Protein AF-A0AAW2CR17-F1 (afdb_monomer_lite)

pLDDT: mean 89.07, std 10.62, range [35.09, 96.75]

InterPro domains:
  IPR006514 IRX15/GXM/AGM [PF21729] (2-112)
  IPR006514 IRX15/GXM/AGM [PTHR31444] (2-112)

Secondary structure (DSSP, 8-state):
--EEES-HHHHHHHHHH-TT--EEE------GGGHHHHHHHHHH-GGGSTTT---TT--S-TTS--S--HHHHHS--S----PPPSS--TTS--SHHHHHHHHHHHHT--SPP--

Organism: NCBI:txid425828

Sequence (115 aa):
MVFLEEDPKWFQTVLKDSPNLKAHTVKYRTQLSQANYLLSSNRSERLCSPSDAYLRGNMRCRLALENLLDEVYETEWDLIMIDALRGYFAEVSGRMGAIFSAAIMARNRKGSGLN

Radius of gyration: 15.08 Å; chains: 1; bounding box: 44×30×38 Å

Foldseek 3Di:
DEAEAQDVVVVVVVCVVPVVHHYDYAHQPDWQLCVVVLVVVLVVQPCSDLVNDDAACPPSNSLHSHDDDPCVLPDLDPDDDDDDDPDDDGGHDDCSSVVSNVSSSVSPRPDDDDD

Structure (mmCIF, N/CA/C/O backbone):
data_AF-A0AAW2CR17-F1
#
_entry.id   AF-A0AAW2CR17-F1
#
loop_
_atom_site.group_PDB
_atom_site.id
_atom_site.type_symbol
_atom_site.label_atom_id
_atom_site.label_alt_id
_atom_site.label_comp_id
_atom_site.label_asym_id
_atom_site.label_entity_id
_atom_site.label_seq_id
_atom_site.pdbx_PDB_ins_code
_atom_site.Cartn_x
_atom_site.Cartn_y
_atom_site.Cartn_z
_atom_site.occupancy
_atom_site.B_iso_or_equiv
_atom_site.auth_seq_id
_atom_site.auth_comp_id
_atom_site.auth_asym_id
_atom_site.auth_atom_id
_atom_site.pdbx_PDB_model_num
ATOM 1 N N . MET A 1 1 ? -16.218 -3.581 7.155 1.00 86.56 1 MET A N 1
ATOM 2 C CA . MET A 1 1 ? -15.256 -3.876 6.072 1.00 86.56 1 MET A CA 1
ATOM 3 C C . MET A 1 1 ? -14.779 -2.553 5.503 1.00 86.56 1 MET A C 1
ATOM 5 O O . MET A 1 1 ? -15.621 -1.692 5.280 1.00 86.56 1 MET A O 1
ATOM 9 N N . VAL A 1 2 ? -13.467 -2.376 5.349 1.00 94.06 2 VAL A N 1
ATOM 10 C CA . VAL A 1 2 ? -12.868 -1.183 4.731 1.00 94.06 2 VAL A CA 1
ATOM 11 C C . VAL A 1 2 ? -12.412 -1.554 3.326 1.00 94.06 2 VAL A C 1
ATOM 13 O O . VAL A 1 2 ? -11.783 -2.594 3.148 1.00 94.06 2 VAL A O 1
ATOM 16 N N . PHE A 1 3 ? -12.733 -0.716 2.345 1.00 93.81 3 PHE A N 1
ATOM 17 C CA . PHE A 1 3 ? -12.327 -0.895 0.951 1.00 93.81 3 PHE A CA 1
ATOM 18 C C . PHE A 1 3 ? -11.265 0.131 0.569 1.00 93.81 3 PHE A C 1
ATOM 20 O O . PHE A 1 3 ? -11.398 1.312 0.890 1.00 93.81 3 PHE A O 1
ATOM 27 N N . LEU A 1 4 ? -10.230 -0.314 -0.139 1.00 94.25 4 LEU A N 1
ATOM 28 C CA . LEU A 1 4 ? -9.204 0.549 -0.717 1.00 94.25 4 LEU A CA 1
ATOM 29 C C . LEU A 1 4 ? -9.266 0.413 -2.238 1.00 94.25 4 LEU A C 1
ATOM 31 O O . LEU A 1 4 ? -9.026 -0.673 -2.757 1.00 94.25 4 LEU A O 1
ATOM 35 N N . GLU A 1 5 ? -9.592 1.499 -2.934 1.00 92.00 5 GLU A N 1
ATOM 36 C CA . GLU A 1 5 ? -9.812 1.511 -4.386 1.00 92.00 5 GLU A CA 1
ATOM 37 C C . GLU A 1 5 ? -8.835 2.453 -5.097 1.00 92.00 5 GLU A C 1
ATOM 39 O O . GLU A 1 5 ? -8.587 3.563 -4.634 1.00 92.00 5 GLU A O 1
ATOM 44 N N . GLU A 1 6 ? -8.288 2.042 -6.237 1.00 89.31 6 GLU A N 1
ATOM 45 C CA . GLU A 1 6 ? -7.356 2.850 -7.029 1.00 89.31 6 GLU A CA 1
ATOM 46 C C . GLU A 1 6 ? -8.042 3.734 -8.080 1.00 89.31 6 GLU A C 1
ATOM 48 O O . GLU A 1 6 ? -7.501 4.784 -8.434 1.00 89.31 6 GLU A O 1
ATOM 53 N N . ASP A 1 7 ? -9.234 3.357 -8.558 1.00 89.00 7 ASP A N 1
ATOM 54 C CA . ASP A 1 7 ? -10.021 4.136 -9.515 1.00 89.00 7 ASP A CA 1
ATOM 55 C C . ASP A 1 7 ? -10.991 5.112 -8.808 1.00 89.00 7 ASP A C 1
ATOM 57 O O . ASP A 1 7 ? -12.052 4.709 -8.315 1.00 89.00 7 ASP A O 1
ATOM 61 N N . PRO A 1 8 ? -10.707 6.432 -8.811 1.00 88.62 8 PRO A N 1
ATOM 62 C CA . PRO A 1 8 ? -11.574 7.421 -8.179 1.00 88.62 8 PRO A CA 1
ATOM 63 C C . PRO A 1 8 ? -12.947 7.547 -8.859 1.00 88.62 8 PRO A C 1
ATOM 65 O O . PRO A 1 8 ? -13.906 7.966 -8.210 1.00 88.62 8 PRO A O 1
ATOM 68 N N . LYS A 1 9 ? -13.078 7.201 -10.148 1.00 89.06 9 LYS A N 1
ATOM 69 C CA . LYS A 1 9 ? -14.367 7.253 -10.856 1.00 89.06 9 LYS A CA 1
ATOM 70 C C . LYS A 1 9 ? -15.269 6.114 -10.411 1.00 89.06 9 LYS A C 1
ATOM 72 O O . LYS A 1 9 ? -16.442 6.348 -10.109 1.00 89.06 9 LYS A O 1
ATOM 77 N N . TRP A 1 10 ? -14.724 4.899 -10.345 1.00 87.44 10 TRP A N 1
ATOM 78 C CA . TRP A 1 10 ? -15.447 3.755 -9.795 1.00 87.44 10 TRP A CA 1
ATOM 79 C C . TRP A 1 10 ? -15.843 4.032 -8.344 1.00 87.44 10 TRP A C 1
ATOM 81 O O . TRP A 1 10 ? -17.013 3.896 -7.993 1.00 87.44 10 TRP A O 1
ATOM 91 N N . PHE A 1 11 ? -14.903 4.542 -7.545 1.00 89.94 11 PHE A N 1
ATOM 92 C CA . PHE A 1 11 ? -15.121 4.907 -6.149 1.00 89.94 11 PHE A CA 1
ATOM 93 C C . PHE A 1 11 ? -16.309 5.860 -5.957 1.00 89.94 11 PHE A C 1
ATOM 95 O O . PHE A 1 11 ? -17.219 5.577 -5.178 1.00 89.94 11 PHE A O 1
ATOM 102 N N . GLN A 1 12 ? -16.334 6.974 -6.697 1.00 91.00 12 GLN A N 1
ATOM 103 C CA . GLN A 1 12 ? -17.422 7.955 -6.619 1.00 91.00 12 GLN A CA 1
ATOM 104 C C . GLN A 1 12 ? -18.766 7.369 -7.054 1.00 91.00 12 GLN A C 1
ATOM 106 O O . GLN A 1 12 ? -19.793 7.663 -6.445 1.00 91.00 12 GLN A O 1
ATOM 111 N N . THR A 1 13 ? -18.759 6.536 -8.097 1.00 92.00 13 THR A N 1
ATOM 112 C CA . THR A 1 13 ? -19.972 5.891 -8.610 1.00 92.00 13 THR A CA 1
ATOM 113 C C . THR A 1 13 ? -20.561 4.947 -7.563 1.00 92.00 13 THR A C 1
ATOM 115 O O . THR A 1 13 ? -21.742 5.040 -7.248 1.00 92.00 13 THR A O 1
ATOM 118 N N . VAL A 1 14 ? -19.731 4.097 -6.955 1.00 91.38 14 VAL A N 1
ATOM 119 C CA . VAL A 1 14 ? -20.182 3.126 -5.950 1.00 91.38 14 VAL A CA 1
ATOM 120 C C . VAL A 1 14 ? -20.653 3.803 -4.667 1.00 91.38 14 VAL A C 1
ATOM 122 O O . VAL A 1 14 ? -21.687 3.419 -4.128 1.00 91.38 14 VAL A O 1
ATOM 125 N N . LEU A 1 15 ? -19.952 4.833 -4.183 1.00 92.69 15 LEU A N 1
ATOM 126 C CA . LEU A 1 15 ? -20.382 5.543 -2.974 1.00 92.69 15 LEU A CA 1
ATOM 127 C C . LEU A 1 15 ? -21.691 6.314 -3.156 1.00 92.69 15 LEU A C 1
ATOM 129 O O . LEU A 1 15 ? -22.426 6.488 -2.186 1.00 92.69 15 LEU A O 1
ATOM 133 N N . LYS A 1 16 ? -22.011 6.750 -4.378 1.00 93.44 16 LYS A N 1
ATOM 134 C CA . LYS A 1 16 ? -23.315 7.352 -4.675 1.00 93.44 16 LYS A CA 1
ATOM 135 C C . LYS A 1 16 ? -24.454 6.352 -4.457 1.00 93.44 16 LYS A C 1
ATOM 137 O O . LYS A 1 16 ? -25.476 6.716 -3.881 1.00 93.44 16 LYS A O 1
ATOM 142 N N . ASP A 1 17 ? -24.259 5.111 -4.890 1.00 94.00 17 ASP A N 1
ATOM 143 C CA . ASP A 1 17 ? -25.271 4.054 -4.799 1.00 94.00 17 ASP A CA 1
ATOM 144 C C . ASP A 1 17 ? -25.258 3.350 -3.429 1.00 94.00 17 ASP A C 1
ATOM 146 O O . ASP A 1 17 ? -26.232 2.715 -3.029 1.00 94.00 17 ASP A O 1
ATOM 150 N N . SER A 1 18 ? -24.154 3.447 -2.688 1.00 93.56 18 SER A N 1
ATOM 151 C CA . SER A 1 18 ? -23.957 2.820 -1.377 1.00 93.56 18 SER A CA 1
ATOM 152 C C . SER A 1 18 ? -23.216 3.759 -0.414 1.00 93.56 18 SER A C 1
ATOM 154 O O . SER A 1 18 ? -22.050 3.523 -0.091 1.00 93.56 18 SER A O 1
ATOM 156 N N . PRO A 1 19 ? -23.886 4.804 0.109 1.00 91.25 19 PRO A N 1
ATOM 157 C CA . PRO A 1 19 ? -23.249 5.845 0.926 1.00 91.25 19 PRO A CA 1
ATOM 158 C C . PRO A 1 19 ? -22.737 5.346 2.284 1.00 91.25 19 PRO A C 1
ATOM 160 O O . PRO A 1 19 ? -21.884 5.981 2.896 1.00 91.25 19 PRO A O 1
ATOM 163 N N . ASN A 1 20 ? -23.236 4.201 2.756 1.00 93.00 20 ASN A N 1
ATOM 164 C CA . ASN A 1 20 ? -22.797 3.581 4.008 1.00 93.00 20 ASN A CA 1
ATOM 165 C C . ASN A 1 20 ? -21.519 2.736 3.846 1.00 93.00 20 ASN A C 1
ATOM 167 O O . ASN A 1 20 ? -21.007 2.202 4.831 1.00 93.00 20 ASN A O 1
ATOM 171 N N . LEU A 1 21 ? -21.018 2.561 2.617 1.00 92.81 21 LEU A N 1
ATOM 172 C CA . LEU A 1 21 ? -19.800 1.804 2.361 1.00 92.81 21 LEU A CA 1
ATOM 173 C C . LEU A 1 21 ? -18.585 2.591 2.859 1.00 92.81 21 LEU A C 1
ATOM 175 O O . LEU A 1 21 ? -18.328 3.715 2.434 1.00 92.81 21 LEU A O 1
ATOM 179 N N . LYS A 1 22 ? -17.788 1.971 3.727 1.00 93.56 22 LYS A N 1
ATOM 180 C CA . LYS A 1 22 ? -16.522 2.549 4.169 1.00 93.56 22 LYS A CA 1
ATOM 181 C C . LYS A 1 22 ? -15.428 2.236 3.156 1.00 93.56 22 LYS A C 1
ATOM 183 O O . LYS A 1 22 ? -14.835 1.158 3.183 1.00 93.56 22 LYS A O 1
ATOM 188 N N . ALA A 1 23 ? -15.182 3.173 2.253 1.00 92.88 23 ALA A N 1
ATOM 189 C CA . ALA A 1 23 ? -14.179 3.039 1.212 1.00 92.88 23 ALA A CA 1
ATOM 190 C C . ALA A 1 23 ? -13.253 4.261 1.183 1.00 92.88 23 ALA A C 1
ATOM 192 O O . ALA A 1 23 ? -13.681 5.385 1.456 1.00 92.88 23 ALA A O 1
ATOM 193 N N . HIS A 1 24 ? -12.009 4.056 0.754 1.00 92.44 24 HIS A N 1
ATOM 194 C CA . HIS A 1 24 ? -11.026 5.114 0.542 1.00 92.44 24 HIS A CA 1
ATOM 195 C C . HIS A 1 24 ? -10.274 4.916 -0.771 1.00 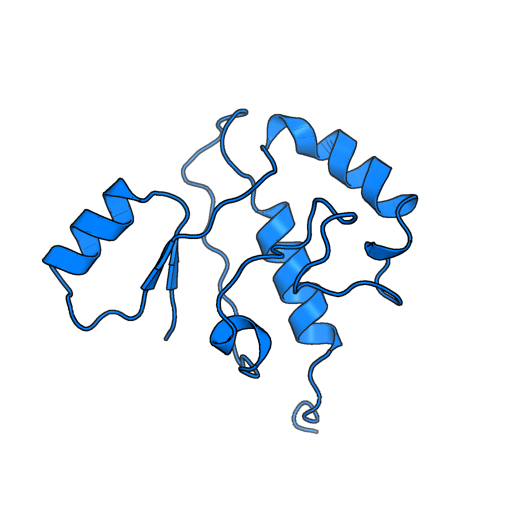92.44 24 HIS A C 1
ATOM 197 O O . HIS A 1 24 ? -9.987 3.789 -1.169 1.00 92.44 24 HIS A O 1
ATOM 203 N N . THR A 1 25 ? -9.910 6.016 -1.428 1.00 92.31 25 THR A N 1
ATOM 204 C CA . THR A 1 25 ? -9.040 5.949 -2.602 1.00 92.31 25 THR A CA 1
ATOM 205 C C . THR A 1 25 ? -7.587 5.737 -2.186 1.00 92.31 25 THR A C 1
ATOM 207 O O . THR A 1 25 ? -7.089 6.448 -1.311 1.00 92.31 25 THR A O 1
ATOM 210 N N . VAL A 1 26 ? -6.883 4.827 -2.849 1.00 92.25 26 VAL A N 1
ATOM 211 C CA . VAL A 1 26 ? -5.445 4.595 -2.695 1.00 92.25 26 VAL A CA 1
ATOM 212 C C . VAL A 1 26 ? -4.711 5.016 -3.964 1.00 92.25 26 VAL A C 1
ATOM 214 O O . VAL A 1 26 ? -5.160 4.767 -5.078 1.00 92.25 26 VAL A O 1
ATOM 217 N N . LYS A 1 27 ? -3.548 5.651 -3.805 1.00 90.62 27 LYS A N 1
ATOM 218 C CA . LYS A 1 27 ? -2.675 5.995 -4.927 1.00 90.62 27 LYS A CA 1
ATOM 219 C C . LYS A 1 27 ? -1.447 5.104 -4.915 1.00 90.62 27 LYS A C 1
ATOM 221 O O . LYS A 1 27 ? -0.584 5.230 -4.050 1.00 90.62 27 LYS A O 1
ATOM 226 N N . TYR A 1 28 ? -1.337 4.258 -5.924 1.00 91.62 28 TYR A N 1
ATOM 227 C CA . TYR A 1 28 ? -0.123 3.504 -6.178 1.00 91.62 28 TYR A CA 1
ATOM 228 C C . TYR A 1 28 ? 0.897 4.380 -6.911 1.00 91.62 28 TYR A C 1
ATOM 230 O O . TYR A 1 28 ? 0.579 5.125 -7.837 1.00 91.62 28 TYR A O 1
ATOM 238 N N . ARG A 1 29 ? 2.15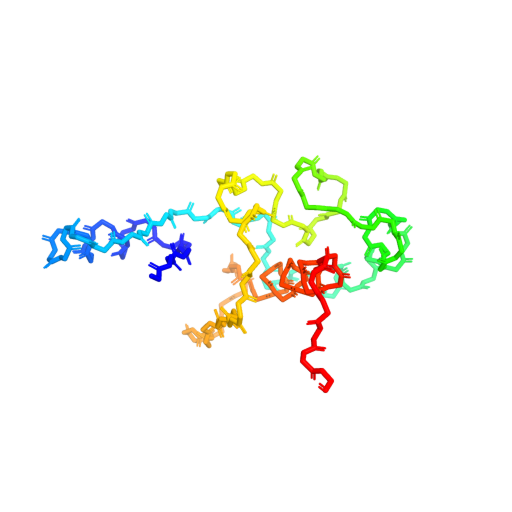9 4.270 -6.501 1.00 92.69 29 ARG A N 1
ATOM 239 C CA . ARG A 1 29 ? 3.309 4.917 -7.160 1.00 92.69 29 ARG A CA 1
ATOM 240 C C . ARG A 1 29 ? 4.092 3.977 -8.075 1.00 92.69 29 ARG A C 1
ATOM 242 O O . ARG A 1 29 ? 5.182 4.316 -8.530 1.00 92.69 29 ARG A O 1
ATOM 249 N N . THR A 1 30 ? 3.555 2.780 -8.291 1.00 93.12 30 THR A N 1
ATOM 250 C CA . THR A 1 30 ? 4.152 1.728 -9.109 1.00 93.12 30 THR A CA 1
ATOM 251 C C . THR A 1 30 ? 3.225 1.356 -10.256 1.00 93.12 30 THR A C 1
ATOM 253 O O . THR A 1 30 ? 2.003 1.485 -10.153 1.00 93.12 30 THR A O 1
ATOM 256 N N . GLN A 1 31 ? 3.823 0.895 -11.348 1.00 92.62 31 GLN A N 1
ATOM 257 C CA . GLN A 1 31 ? 3.123 0.402 -12.532 1.00 92.62 31 GLN A CA 1
ATOM 258 C C . GLN A 1 31 ? 3.525 -1.042 -12.810 1.00 92.62 31 GLN A C 1
ATOM 260 O O . GLN A 1 31 ? 4.614 -1.477 -12.424 1.00 92.62 31 GLN A O 1
ATOM 265 N N . LEU A 1 32 ? 2.668 -1.781 -13.508 1.00 90.62 32 LEU A N 1
ATOM 266 C CA . LEU A 1 32 ? 2.926 -3.167 -13.887 1.00 90.62 32 LEU A CA 1
ATOM 267 C C . LEU A 1 32 ? 4.204 -3.306 -14.728 1.00 90.62 32 LEU A C 1
ATOM 269 O O . LEU A 1 32 ? 5.004 -4.209 -14.489 1.00 90.62 32 LEU A O 1
ATOM 273 N N . SER A 1 33 ? 4.455 -2.357 -15.632 1.00 92.75 33 SER A N 1
ATOM 274 C CA . SER A 1 33 ? 5.683 -2.256 -16.434 1.00 92.75 33 SER A CA 1
ATOM 275 C C . SER A 1 33 ? 6.972 -2.226 -15.600 1.00 92.75 33 SER A C 1
ATOM 277 O O . SER A 1 33 ? 8.039 -2.605 -16.080 1.00 92.75 33 SER A O 1
ATOM 279 N N . GLN A 1 34 ? 6.888 -1.820 -14.331 1.00 94.88 34 GLN A N 1
ATOM 280 C CA . GLN A 1 34 ? 8.028 -1.715 -13.423 1.00 94.88 34 GLN A CA 1
ATOM 281 C C . GLN A 1 34 ? 8.292 -3.004 -12.633 1.00 94.88 34 GLN A C 1
ATOM 283 O O . GLN A 1 34 ? 9.228 -3.026 -11.836 1.00 94.88 34 GLN A O 1
ATOM 288 N N . ALA A 1 35 ? 7.514 -4.076 -12.830 1.00 93.62 35 ALA A N 1
ATOM 289 C CA . ALA A 1 35 ? 7.581 -5.289 -12.009 1.00 93.62 35 ALA A CA 1
ATOM 290 C C . ALA A 1 35 ? 9.003 -5.861 -11.871 1.00 93.62 35 ALA A C 1
ATOM 292 O O . ALA A 1 35 ? 9.465 -6.100 -10.755 1.00 93.62 35 ALA A O 1
ATOM 293 N N . ASN A 1 36 ? 9.736 -6.000 -12.981 1.00 94.56 36 ASN A N 1
ATOM 294 C CA . ASN A 1 36 ? 11.109 -6.519 -12.962 1.00 94.56 36 ASN A CA 1
ATOM 295 C C . ASN A 1 36 ? 12.056 -5.625 -12.150 1.00 94.56 36 ASN A C 1
ATOM 297 O O . ASN A 1 36 ? 12.825 -6.123 -11.329 1.00 94.56 36 ASN A O 1
ATOM 301 N N . TYR A 1 37 ? 11.958 -4.305 -12.334 1.00 94.44 37 TYR A N 1
ATOM 302 C CA . TYR A 1 37 ? 12.744 -3.337 -11.571 1.00 94.44 37 TYR A CA 1
ATOM 303 C C . TYR A 1 37 ? 12.419 -3.404 -10.075 1.00 94.44 37 TYR A C 1
ATOM 305 O O . TYR A 1 37 ? 13.329 -3.412 -9.250 1.00 94.44 37 TYR A O 1
ATOM 313 N N . LEU A 1 38 ? 11.134 -3.498 -9.721 1.00 95.38 38 LEU A N 1
ATOM 314 C CA . LEU A 1 38 ? 10.693 -3.587 -8.331 1.00 95.38 38 LEU A CA 1
ATOM 315 C C . LEU A 1 38 ? 11.229 -4.856 -7.662 1.00 95.38 38 LEU A C 1
ATOM 317 O O . LEU A 1 38 ? 11.727 -4.780 -6.542 1.00 95.38 38 LEU A O 1
ATOM 321 N N . LEU A 1 39 ? 11.200 -6.002 -8.350 1.00 92.75 39 LEU A N 1
ATOM 322 C CA . LEU A 1 39 ? 11.766 -7.257 -7.843 1.00 92.75 39 LEU A CA 1
ATOM 323 C C . LEU A 1 39 ? 13.280 -7.169 -7.612 1.00 92.75 39 LEU A C 1
ATOM 325 O O . LEU A 1 39 ? 13.771 -7.705 -6.616 1.00 92.75 39 LEU A O 1
ATOM 329 N N . SER A 1 40 ? 14.022 -6.501 -8.502 1.00 92.25 40 SER A N 1
ATOM 330 C CA . SER A 1 40 ? 15.468 -6.330 -8.336 1.00 92.25 40 SER A CA 1
ATOM 331 C C . SER A 1 40 ? 15.808 -5.328 -7.232 1.00 92.25 40 SER A C 1
ATOM 333 O O . SER A 1 40 ? 16.621 -5.637 -6.364 1.00 92.25 40 SER A O 1
ATOM 335 N N . SER A 1 41 ? 15.160 -4.156 -7.211 1.00 89.50 41 SER A N 1
ATOM 336 C CA . SER A 1 41 ? 15.464 -3.089 -6.248 1.00 89.50 41 SER A CA 1
ATOM 337 C C . SER A 1 41 ? 15.068 -3.460 -4.820 1.00 89.50 41 SER A C 1
ATOM 339 O O . SER A 1 41 ? 15.730 -3.053 -3.868 1.00 89.50 41 SER A O 1
ATOM 341 N N . ASN A 1 42 ? 14.011 -4.263 -4.659 1.00 88.19 42 ASN A N 1
ATOM 342 C CA . ASN A 1 42 ? 13.537 -4.742 -3.361 1.00 88.19 42 ASN A CA 1
ATOM 343 C C . ASN A 1 42 ? 14.599 -5.550 -2.600 1.00 88.19 42 ASN A C 1
ATOM 345 O O . ASN A 1 42 ? 14.618 -5.539 -1.376 1.00 88.19 42 ASN A O 1
ATOM 349 N N . ARG A 1 43 ? 15.498 -6.242 -3.315 1.00 87.00 43 ARG A N 1
ATOM 350 C CA . ARG A 1 43 ? 16.574 -7.040 -2.702 1.00 87.00 43 ARG A CA 1
ATOM 351 C C . ARG A 1 43 ? 17.708 -6.183 -2.148 1.00 87.00 43 ARG A C 1
ATOM 353 O O . ARG A 1 43 ? 18.372 -6.603 -1.208 1.00 87.00 43 ARG A O 1
ATOM 360 N N . SER A 1 44 ? 17.944 -5.017 -2.744 1.00 91.00 44 SER A N 1
ATOM 361 C CA . SER A 1 44 ? 19.011 -4.093 -2.348 1.00 91.00 44 SER A CA 1
ATOM 362 C C . SER A 1 44 ? 18.549 -3.006 -1.377 1.00 91.00 44 SER A C 1
ATOM 364 O O . SER A 1 44 ? 19.375 -2.426 -0.680 1.00 91.00 44 SER A O 1
ATOM 366 N N . GLU A 1 45 ? 17.249 -2.702 -1.329 1.00 95.31 45 GLU A N 1
ATOM 367 C CA . GLU A 1 45 ? 16.697 -1.700 -0.416 1.00 95.31 45 GLU A CA 1
ATOM 368 C C . GLU A 1 45 ? 16.435 -2.317 0.960 1.00 95.31 45 GLU A C 1
ATOM 370 O O . GLU A 1 45 ? 15.488 -3.083 1.155 1.00 95.31 45 GLU A O 1
ATOM 375 N N . ARG A 1 46 ? 17.263 -1.945 1.940 1.00 95.50 46 ARG A N 1
ATOM 376 C CA . ARG A 1 46 ? 17.156 -2.435 3.316 1.00 95.50 46 ARG A CA 1
ATOM 377 C C . ARG A 1 46 ? 15.765 -2.184 3.904 1.00 95.50 46 ARG A C 1
ATOM 379 O O . ARG A 1 46 ? 15.220 -3.088 4.528 1.00 95.50 46 ARG A O 1
ATOM 386 N N . LEU A 1 47 ? 15.159 -1.019 3.662 1.00 96.06 47 LEU A N 1
ATOM 387 C CA . LEU A 1 47 ? 13.825 -0.682 4.185 1.00 96.06 47 LEU A CA 1
ATOM 388 C C . LEU A 1 47 ? 12.672 -1.375 3.446 1.00 96.06 47 LEU A C 1
ATOM 390 O O . LEU A 1 47 ? 11.510 -1.166 3.793 1.00 96.06 47 LEU A O 1
ATOM 394 N N . CYS A 1 48 ? 12.973 -2.186 2.434 1.00 95.12 48 CYS A N 1
ATOM 395 C CA . CYS A 1 48 ? 12.041 -3.145 1.859 1.00 95.12 48 CYS A CA 1
ATOM 396 C C . CYS A 1 48 ? 12.269 -4.577 2.365 1.00 95.12 48 CYS A C 1
ATOM 398 O O . CYS A 1 48 ? 11.484 -5.476 2.057 1.00 95.12 48 CYS A O 1
ATOM 400 N N . SER A 1 49 ? 13.349 -4.822 3.109 1.00 92.56 49 SER A N 1
ATOM 401 C CA . SER A 1 49 ? 13.645 -6.157 3.608 1.00 92.56 49 SER A CA 1
ATOM 402 C C . SER A 1 49 ? 12.599 -6.580 4.640 1.00 92.56 49 SER A C 1
ATOM 404 O O . SER A 1 49 ? 12.139 -5.743 5.419 1.00 92.56 49 SER A O 1
ATOM 406 N N . PRO A 1 50 ? 12.253 -7.875 4.724 1.00 87.31 50 PRO A N 1
ATOM 407 C CA . PRO A 1 50 ? 11.266 -8.337 5.690 1.00 87.31 50 PRO A CA 1
ATOM 408 C C . PRO A 1 50 ? 11.568 -7.908 7.139 1.00 87.31 50 PRO A C 1
ATOM 410 O O . PRO A 1 50 ? 10.638 -7.706 7.909 1.00 87.31 50 PRO A O 1
ATOM 413 N N . SER A 1 51 ? 12.845 -7.767 7.513 1.00 89.06 51 SER A N 1
ATOM 414 C CA . SER A 1 51 ? 13.271 -7.443 8.882 1.00 89.06 51 SER A CA 1
ATOM 415 C C . SER A 1 51 ? 13.221 -5.961 9.247 1.00 89.06 51 SER A C 1
ATOM 417 O O . SER A 1 51 ? 13.038 -5.661 10.420 1.00 89.06 51 SER A O 1
ATOM 419 N N . ASP A 1 52 ? 13.377 -5.057 8.279 1.00 94.00 52 ASP A N 1
ATOM 420 C CA . ASP A 1 52 ? 13.418 -3.604 8.521 1.00 94.00 52 ASP A CA 1
ATOM 421 C C . ASP A 1 52 ? 12.214 -2.858 7.909 1.00 94.00 52 ASP A C 1
ATOM 423 O O . ASP A 1 52 ? 12.065 -1.651 8.105 1.00 94.00 52 ASP A O 1
ATOM 427 N N . ALA A 1 53 ? 11.373 -3.535 7.123 1.00 95.38 53 ALA A N 1
ATOM 428 C CA . ALA A 1 53 ? 10.275 -2.894 6.416 1.00 95.38 53 ALA A CA 1
ATOM 429 C C . ALA A 1 53 ? 9.170 -2.391 7.355 1.00 95.38 53 ALA A C 1
ATOM 431 O O . ALA A 1 53 ? 8.672 -3.091 8.235 1.00 95.38 53 ALA A O 1
ATOM 432 N N . TYR A 1 54 ? 8.727 -1.171 7.074 1.00 95.62 54 TYR A N 1
ATOM 433 C CA . TYR A 1 54 ? 7.545 -0.536 7.646 1.00 95.62 54 TYR A CA 1
ATOM 434 C C . TYR A 1 54 ? 6.741 0.123 6.519 1.00 95.62 54 TYR A C 1
ATOM 436 O O . TYR A 1 54 ? 7.262 0.315 5.419 1.00 95.62 54 TYR A O 1
ATOM 444 N N . LEU A 1 55 ? 5.468 0.443 6.761 1.00 96.12 55 LEU A N 1
ATOM 445 C CA . LEU A 1 55 ? 4.598 1.013 5.725 1.00 96.12 55 LEU A CA 1
ATOM 446 C C . LEU A 1 55 ? 4.483 2.527 5.844 1.00 96.12 55 LEU A C 1
ATOM 448 O O . LEU A 1 55 ? 4.959 3.242 4.965 1.00 96.12 55 LEU A O 1
ATOM 452 N N . ARG A 1 56 ? 3.906 3.016 6.948 1.00 96.25 56 ARG A N 1
ATOM 453 C CA . ARG A 1 56 ? 3.614 4.439 7.160 1.00 96.25 56 ARG A CA 1
ATOM 454 C C . ARG A 1 56 ? 4.863 5.304 6.946 1.00 96.25 56 ARG A C 1
ATOM 456 O O . ARG A 1 56 ? 5.842 5.183 7.677 1.00 96.25 56 ARG A O 1
ATOM 463 N N . GLY A 1 57 ? 4.830 6.163 5.929 1.00 96.62 57 GLY A N 1
ATOM 464 C CA . GLY A 1 57 ? 5.923 7.079 5.589 1.00 96.62 57 GLY A CA 1
ATOM 465 C C . GLY A 1 57 ? 7.181 6.438 4.982 1.00 96.62 57 GLY A C 1
ATOM 466 O O . GLY A 1 57 ? 8.189 7.129 4.817 1.00 96.62 57 GLY A O 1
ATOM 467 N N . ASN A 1 58 ? 7.174 5.148 4.628 1.00 96.56 58 ASN A N 1
ATOM 468 C CA . ASN A 1 58 ? 8.321 4.496 3.991 1.00 96.56 58 ASN A CA 1
ATOM 469 C C . ASN A 1 58 ? 8.456 4.898 2.513 1.00 96.56 58 ASN A C 1
ATOM 471 O O . ASN A 1 58 ? 8.136 4.156 1.582 1.00 96.56 58 ASN A O 1
ATOM 475 N N . MET A 1 59 ? 8.970 6.105 2.280 1.00 94.69 59 MET A N 1
ATOM 476 C CA . MET A 1 59 ? 9.173 6.621 0.927 1.00 94.69 59 MET A CA 1
ATOM 477 C C . MET A 1 59 ? 10.284 5.887 0.166 1.00 94.69 59 MET A C 1
ATOM 479 O O . MET A 1 59 ? 10.255 5.876 -1.063 1.00 94.69 59 MET A O 1
ATOM 483 N N . ARG A 1 60 ? 11.240 5.272 0.876 1.00 95.44 60 ARG A N 1
ATOM 484 C CA . ARG A 1 60 ? 12.375 4.552 0.279 1.00 95.44 60 ARG A CA 1
ATOM 485 C C . ARG A 1 60 ? 11.949 3.220 -0.330 1.00 95.44 60 ARG A C 1
ATOM 487 O O . ARG A 1 60 ? 12.392 2.884 -1.426 1.00 95.44 60 ARG A O 1
ATOM 494 N N . CYS A 1 61 ? 11.035 2.500 0.318 1.00 96.00 61 CYS A N 1
ATOM 495 C CA . CYS A 1 61 ? 10.539 1.248 -0.226 1.00 96.00 61 CYS A CA 1
ATOM 496 C C . CYS A 1 61 ? 9.374 1.449 -1.196 1.00 96.00 61 CYS A C 1
ATOM 498 O O . CYS A 1 61 ? 8.224 1.510 -0.773 1.00 96.00 61 CYS A O 1
ATOM 500 N N . ARG A 1 62 ? 9.630 1.477 -2.512 1.00 95.06 62 ARG A N 1
ATOM 501 C CA . ARG A 1 62 ? 8.589 1.710 -3.541 1.00 95.06 62 ARG A CA 1
ATOM 502 C C . ARG A 1 62 ? 7.349 0.810 -3.449 1.00 95.06 62 ARG A C 1
ATOM 504 O O . ARG A 1 62 ? 6.288 1.235 -3.895 1.00 95.06 62 ARG A O 1
ATOM 511 N N . LEU A 1 63 ? 7.482 -0.396 -2.894 1.00 95.94 63 LEU A N 1
ATOM 512 C CA . LEU A 1 63 ? 6.378 -1.340 -2.695 1.00 95.94 63 LEU A CA 1
ATOM 513 C C . LEU A 1 63 ? 5.513 -1.041 -1.461 1.00 95.94 63 LEU A C 1
ATOM 515 O O . LEU A 1 63 ? 4.386 -1.523 -1.398 1.00 95.94 63 LEU A O 1
ATOM 519 N N . ALA A 1 64 ? 6.001 -0.260 -0.498 1.00 96.44 64 ALA A N 1
ATOM 520 C CA . ALA A 1 64 ? 5.198 0.156 0.642 1.00 96.44 64 ALA A CA 1
ATOM 521 C C . ALA A 1 64 ? 4.082 1.094 0.174 1.00 96.44 64 ALA A C 1
ATOM 523 O O . ALA A 1 64 ? 4.372 2.091 -0.488 1.00 96.44 64 ALA A O 1
ATOM 524 N N . LEU A 1 65 ? 2.835 0.773 0.534 1.00 96.75 65 LEU A N 1
ATOM 525 C CA . LEU A 1 65 ? 1.732 1.728 0.531 1.00 96.75 65 LEU A CA 1
ATOM 526 C C . LEU A 1 65 ? 1.870 2.577 1.786 1.00 96.75 65 LEU A C 1
ATOM 528 O O . LEU A 1 65 ? 1.517 2.151 2.880 1.00 96.75 65 LEU A O 1
ATOM 532 N N . GLU A 1 66 ? 2.480 3.740 1.619 1.00 95.75 66 GLU A N 1
ATOM 533 C CA . GLU A 1 66 ? 3.057 4.526 2.700 1.00 95.75 66 GLU A CA 1
ATOM 534 C C . GLU A 1 66 ? 2.159 5.649 3.216 1.00 95.75 66 GLU A C 1
ATOM 536 O O . GLU A 1 66 ? 2.406 6.193 4.294 1.00 95.75 66 GLU A O 1
ATOM 541 N N . ASN A 1 67 ? 1.099 5.965 2.474 1.00 94.81 67 ASN A N 1
ATOM 542 C CA . ASN A 1 67 ? 0.189 7.078 2.737 1.00 94.81 67 ASN A CA 1
ATOM 543 C C . ASN A 1 67 ? -1.281 6.626 2.807 1.00 94.81 67 ASN A C 1
ATOM 545 O O . ASN A 1 67 ? -2.168 7.261 2.239 1.00 94.81 67 ASN A O 1
ATOM 549 N N . LEU A 1 68 ? -1.529 5.477 3.441 1.00 94.75 68 LEU A N 1
ATOM 550 C CA . LEU A 1 68 ? -2.875 5.039 3.813 1.00 94.75 68 LEU A CA 1
ATOM 551 C C . LEU A 1 68 ? -3.344 5.744 5.092 1.00 94.75 68 LEU A C 1
ATOM 553 O O . LEU A 1 68 ? -2.545 6.329 5.822 1.00 94.75 68 LEU A O 1
ATOM 557 N N . LEU A 1 69 ? -4.646 5.666 5.361 1.00 94.06 69 LEU A N 1
ATOM 558 C CA . LEU A 1 69 ? -5.234 6.166 6.601 1.00 94.06 69 LEU A CA 1
ATOM 559 C C . LEU A 1 69 ? -4.761 5.357 7.808 1.00 94.06 69 LEU A C 1
ATOM 561 O O . LEU A 1 69 ? -4.530 4.152 7.713 1.00 94.06 69 LEU A O 1
ATOM 565 N N . ASP A 1 70 ? -4.707 6.025 8.955 1.00 93.06 70 ASP A N 1
ATOM 566 C CA . ASP A 1 70 ? -4.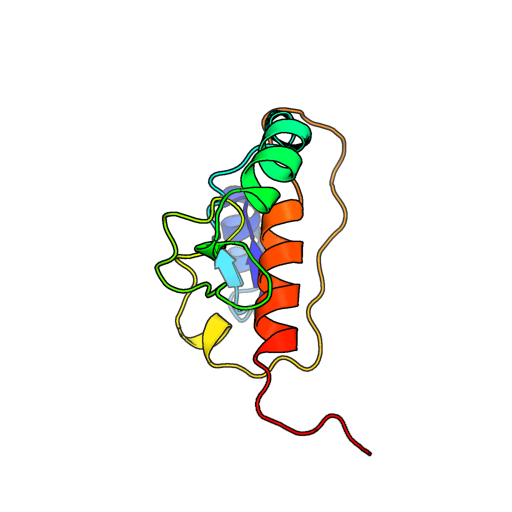231 5.466 10.220 1.00 93.06 70 ASP A CA 1
ATOM 567 C C . ASP A 1 70 ? -4.955 4.177 10.614 1.00 93.06 70 ASP A C 1
ATOM 569 O O . ASP A 1 70 ? -4.303 3.189 10.949 1.00 93.06 70 ASP A O 1
ATOM 573 N N . GLU A 1 71 ? -6.278 4.139 10.433 1.00 93.69 71 GLU A N 1
ATOM 574 C CA . GLU A 1 71 ? -7.099 2.949 10.667 1.00 93.69 71 GLU A CA 1
ATOM 575 C C . GLU A 1 71 ? -6.591 1.714 9.915 1.00 93.69 71 GLU A C 1
ATOM 577 O O . GLU A 1 71 ? -6.642 0.612 10.453 1.00 93.69 71 GLU A O 1
ATOM 582 N N . VAL A 1 72 ? -6.074 1.868 8.692 1.00 94.31 72 VAL A N 1
ATOM 583 C CA . VAL A 1 72 ? -5.574 0.725 7.916 1.00 94.31 72 VAL A CA 1
ATOM 584 C C . VAL A 1 72 ? -4.348 0.111 8.583 1.00 94.31 72 VAL A C 1
ATOM 586 O O . VAL A 1 72 ? -4.223 -1.110 8.608 1.00 94.31 72 VAL A O 1
ATOM 589 N N . TYR A 1 73 ? -3.465 0.943 9.138 1.00 93.38 73 TYR A N 1
ATOM 590 C CA . TYR A 1 73 ? -2.247 0.485 9.805 1.00 93.38 73 TYR A CA 1
ATOM 591 C C . TYR A 1 73 ? -2.482 -0.003 11.235 1.00 93.38 73 TYR A C 1
ATOM 593 O O . TYR A 1 73 ? -1.709 -0.819 11.730 1.00 93.38 73 TYR A O 1
ATOM 601 N N . GLU A 1 74 ? -3.482 0.549 11.916 1.00 91.50 74 GLU A N 1
ATOM 602 C CA . GLU A 1 74 ? -3.745 0.300 13.337 1.00 91.50 74 GLU A CA 1
ATOM 603 C C . GLU A 1 74 ? -4.723 -0.854 13.566 1.00 91.50 74 GLU A C 1
ATOM 605 O O . GLU A 1 74 ? -4.742 -1.438 14.649 1.00 91.50 74 GLU A O 1
ATOM 610 N N . THR A 1 75 ? -5.503 -1.217 12.547 1.00 91.38 75 THR A N 1
ATOM 611 C CA . THR A 1 75 ? -6.411 -2.363 12.604 1.00 91.38 75 THR A CA 1
ATOM 612 C C . THR A 1 75 ? -5.639 -3.673 12.445 1.00 91.38 75 THR A C 1
ATOM 614 O O . THR A 1 75 ? -4.936 -3.881 11.456 1.00 91.38 75 THR A O 1
ATOM 617 N N . GLU A 1 76 ? -5.815 -4.601 13.388 1.00 89.81 76 GLU A N 1
ATOM 618 C CA . GLU A 1 76 ? -5.396 -5.993 13.205 1.00 89.81 76 GLU A CA 1
ATOM 619 C C . GLU A 1 76 ? -6.416 -6.721 12.321 1.00 89.81 76 GLU A C 1
ATOM 621 O O . GLU A 1 76 ? -7.470 -7.155 12.777 1.00 89.81 76 GLU A O 1
ATOM 626 N N . TRP A 1 77 ? -6.116 -6.823 11.028 1.00 92.12 77 TRP A N 1
ATOM 627 C CA . TRP A 1 77 ? -7.001 -7.457 10.054 1.00 92.12 77 TRP A CA 1
ATOM 628 C C . TRP A 1 77 ? -6.970 -8.985 10.160 1.00 92.12 77 TRP A C 1
ATOM 630 O O . TRP A 1 77 ? -5.920 -9.600 9.976 1.00 92.12 77 TRP A O 1
ATOM 640 N N . ASP A 1 78 ? -8.132 -9.609 10.354 1.00 91.38 78 ASP A N 1
ATOM 641 C CA . ASP A 1 78 ? -8.271 -11.069 10.248 1.00 91.38 78 ASP A CA 1
ATOM 642 C C . ASP A 1 78 ? -8.233 -11.559 8.793 1.00 91.38 78 ASP A C 1
ATOM 644 O O . ASP A 1 78 ? -7.783 -12.670 8.517 1.00 91.38 78 ASP A O 1
ATOM 648 N N . LEU A 1 79 ? -8.688 -10.722 7.854 1.00 92.44 79 LEU A N 1
ATOM 649 C CA . LEU A 1 79 ? -8.700 -11.010 6.424 1.00 92.44 79 LEU A CA 1
ATOM 650 C C . LEU A 1 79 ? -8.333 -9.760 5.623 1.00 92.44 79 LEU A C 1
ATOM 652 O O . LEU A 1 79 ? -8.957 -8.709 5.766 1.00 92.44 79 LEU A O 1
ATOM 656 N N . ILE A 1 80 ? -7.363 -9.915 4.724 1.00 94.44 80 ILE A N 1
ATOM 657 C CA . ILE A 1 80 ? -7.050 -8.945 3.676 1.00 94.44 80 ILE A CA 1
ATOM 658 C C . ILE A 1 80 ? -7.291 -9.638 2.340 1.00 94.44 80 ILE A C 1
ATOM 660 O O . ILE A 1 80 ? -6.636 -10.629 2.020 1.00 94.44 80 ILE A O 1
ATOM 664 N N . MET A 1 81 ? -8.231 -9.109 1.561 1.00 94.12 81 MET A N 1
ATOM 665 C CA . MET A 1 81 ? -8.520 -9.586 0.213 1.00 94.12 81 MET A CA 1
ATOM 666 C C . MET A 1 81 ? -7.901 -8.631 -0.806 1.00 94.12 81 MET A C 1
ATOM 668 O O . MET A 1 81 ? -8.040 -7.415 -0.686 1.00 94.12 81 MET A O 1
ATOM 672 N N . ILE A 1 82 ? -7.204 -9.185 -1.798 1.00 92.69 82 ILE A N 1
ATOM 673 C CA . ILE A 1 82 ? -6.608 -8.428 -2.900 1.00 92.69 82 ILE A CA 1
ATOM 674 C C . ILE A 1 82 ? -7.285 -8.892 -4.185 1.00 92.69 82 ILE A C 1
ATOM 676 O O . ILE A 1 82 ? -7.097 -10.033 -4.605 1.00 92.69 82 ILE A O 1
ATOM 680 N N . ASP A 1 83 ? -8.067 -8.007 -4.800 1.00 84.31 83 ASP A N 1
ATOM 681 C CA . ASP A 1 83 ? -8.839 -8.341 -5.994 1.00 84.31 83 ASP A CA 1
ATOM 682 C C . ASP A 1 83 ? -7.957 -8.615 -7.217 1.00 84.31 83 ASP A C 1
ATOM 684 O O . ASP A 1 83 ? -6.906 -7.992 -7.439 1.00 84.31 83 ASP A O 1
ATOM 688 N N . ALA A 1 84 ? -8.434 -9.537 -8.056 1.00 72.44 84 ALA A N 1
ATOM 689 C CA . ALA A 1 84 ? -7.807 -9.881 -9.322 1.00 72.44 84 ALA A CA 1
ATOM 690 C C . ALA A 1 84 ? -7.746 -8.672 -10.274 1.00 72.44 84 ALA A C 1
ATOM 692 O O . ALA A 1 84 ? -8.568 -7.754 -10.227 1.00 72.44 84 ALA A O 1
ATOM 693 N N . LEU A 1 85 ? -6.741 -8.666 -11.151 1.00 65.62 85 LEU A N 1
ATOM 694 C CA . LEU A 1 85 ? -6.591 -7.627 -12.167 1.00 65.62 85 LEU A CA 1
ATOM 695 C C . LEU A 1 85 ? -7.741 -7.705 -13.177 1.00 65.62 85 LEU A C 1
ATOM 697 O O . LEU A 1 85 ? -8.066 -8.779 -13.686 1.00 65.62 85 LEU A O 1
ATOM 701 N N . ARG A 1 86 ? -8.305 -6.552 -13.540 1.00 62.75 86 ARG A N 1
ATOM 702 C CA . ARG A 1 86 ? -9.197 -6.440 -14.699 1.00 62.75 86 ARG A CA 1
ATOM 703 C C . ARG A 1 86 ? -8.345 -6.302 -15.963 1.00 62.75 86 ARG A C 1
ATOM 705 O O . ARG A 1 86 ? -8.187 -5.208 -16.484 1.00 62.75 86 ARG A O 1
ATOM 712 N N . GLY A 1 87 ? -7.765 -7.407 -16.428 1.00 64.38 87 GLY A N 1
ATOM 713 C CA . GLY A 1 87 ? -6.938 -7.442 -17.642 1.00 64.38 87 GLY A CA 1
ATOM 714 C C . GLY A 1 87 ? -5.472 -7.036 -17.438 1.00 64.38 87 GLY A C 1
ATOM 715 O O . GLY A 1 87 ? -5.023 -6.785 -16.321 1.00 64.38 87 GLY A O 1
ATOM 716 N N . TYR A 1 88 ? -4.709 -7.024 -18.535 1.00 65.38 88 TYR A N 1
ATOM 717 C CA . TYR A 1 88 ? -3.282 -6.695 -18.548 1.00 65.38 88 TYR A CA 1
ATOM 718 C C . TYR A 1 88 ? -3.062 -5.356 -19.253 1.00 65.38 88 TYR A C 1
ATOM 720 O O . TYR A 1 88 ? -3.208 -5.256 -20.469 1.00 65.38 88 TYR A O 1
ATOM 728 N N . PHE A 1 89 ? -2.686 -4.340 -18.481 1.00 78.81 89 PHE A N 1
ATOM 729 C CA . PHE A 1 89 ? -2.331 -3.011 -18.972 1.00 78.81 89 PHE A CA 1
ATOM 730 C C . PHE A 1 89 ? -0.992 -2.628 -18.336 1.00 78.81 89 PHE A C 1
ATOM 732 O O . PHE A 1 89 ? -0.826 -2.758 -17.126 1.00 78.81 89 PHE A O 1
ATOM 739 N N . ALA A 1 90 ? 0.006 -2.227 -19.120 1.00 74.44 90 ALA A N 1
ATOM 740 C CA . ALA A 1 90 ? 1.364 -2.060 -18.593 1.00 74.44 90 ALA A CA 1
ATOM 741 C C . ALA A 1 90 ? 1.486 -0.829 -17.673 1.00 74.44 90 ALA A C 1
ATOM 743 O O . ALA A 1 90 ? 2.305 -0.808 -16.751 1.00 74.44 90 ALA A O 1
ATOM 744 N N . GLU A 1 91 ? 0.656 0.180 -17.918 1.00 79.69 91 GLU A N 1
ATOM 745 C CA . GLU A 1 91 ? 0.671 1.484 -17.258 1.00 79.69 91 GLU A CA 1
ATOM 746 C C . GLU A 1 91 ? -0.168 1.515 -15.977 1.00 79.69 91 GLU A C 1
ATOM 748 O O . GLU A 1 91 ? -0.052 2.456 -15.190 1.00 79.69 91 GLU A O 1
ATOM 753 N N . VAL A 1 92 ? -1.010 0.501 -15.745 1.00 84.50 92 VAL A N 1
ATOM 754 C CA . VAL A 1 92 ? -1.822 0.436 -14.525 1.00 84.50 92 VAL A CA 1
ATOM 755 C C . VAL A 1 92 ? -1.012 -0.126 -13.371 1.00 84.50 92 VAL A C 1
ATOM 757 O O . VAL A 1 92 ? -0.001 -0.816 -13.540 1.00 84.50 92 VAL A O 1
ATOM 760 N N . SER A 1 93 ? -1.465 0.177 -12.165 1.00 84.94 93 SER A N 1
ATOM 761 C CA . SER A 1 93 ? -0.847 -0.336 -10.960 1.00 84.94 93 SER A CA 1
ATOM 762 C C . SER A 1 93 ? -1.086 -1.836 -10.831 1.00 84.94 93 SER A C 1
ATOM 764 O O . SER A 1 93 ? -2.203 -2.341 -10.901 1.00 84.94 93 SER A O 1
ATOM 766 N N . GLY A 1 94 ? 0.013 -2.576 -10.688 1.00 87.56 94 GLY A N 1
ATOM 767 C CA . GLY A 1 94 ? -0.047 -4.001 -10.386 1.00 87.56 94 GLY A CA 1
ATOM 768 C C . GLY A 1 94 ? -0.434 -4.251 -8.926 1.00 87.56 94 GLY A C 1
ATOM 769 O O . GLY A 1 94 ? -0.684 -3.335 -8.148 1.00 87.56 94 GLY A O 1
ATOM 770 N N . ARG A 1 95 ? -0.409 -5.518 -8.506 1.00 90.56 95 ARG A N 1
ATOM 771 C CA . ARG A 1 95 ? -0.747 -5.908 -7.122 1.00 90.56 95 ARG A CA 1
ATOM 772 C C . ARG A 1 95 ? 0.446 -5.991 -6.173 1.00 90.56 95 ARG A C 1
ATOM 774 O O . ARG A 1 95 ? 0.257 -6.213 -4.982 1.00 90.56 95 ARG A O 1
ATOM 781 N N . MET A 1 96 ? 1.670 -5.777 -6.661 1.00 93.88 96 MET A N 1
ATOM 782 C CA . MET A 1 96 ? 2.883 -5.939 -5.850 1.00 93.88 96 MET A CA 1
ATOM 783 C C . MET A 1 96 ? 2.882 -5.061 -4.591 1.00 93.88 96 MET A C 1
ATOM 785 O O . MET A 1 96 ? 3.275 -5.541 -3.533 1.00 93.88 96 MET A O 1
ATOM 789 N N . GLY A 1 97 ? 2.411 -3.811 -4.680 1.00 94.56 97 GLY A N 1
ATOM 790 C CA . GLY A 1 97 ? 2.352 -2.916 -3.519 1.00 94.56 97 GLY A CA 1
ATOM 791 C C . GLY A 1 97 ? 1.329 -3.355 -2.465 1.00 94.56 97 GLY A C 1
ATOM 792 O O . GLY A 1 97 ? 1.626 -3.347 -1.270 1.00 94.56 97 GLY A O 1
ATOM 793 N N . ALA A 1 98 ? 0.152 -3.814 -2.903 1.00 95.12 98 ALA A N 1
ATOM 794 C CA . ALA A 1 98 ? -0.878 -4.354 -2.015 1.00 95.12 98 ALA A CA 1
ATOM 795 C C . ALA A 1 98 ? -0.402 -5.637 -1.320 1.00 95.12 98 ALA A C 1
ATOM 797 O O . ALA A 1 98 ? -0.512 -5.753 -0.103 1.00 95.12 98 ALA A O 1
ATOM 798 N N . ILE A 1 99 ? 0.194 -6.562 -2.081 1.00 95.44 99 ILE A N 1
ATOM 799 C CA . ILE A 1 99 ? 0.736 -7.829 -1.567 1.00 95.44 99 ILE A CA 1
ATOM 800 C C . ILE A 1 99 ? 1.847 -7.564 -0.550 1.00 95.44 99 ILE A C 1
ATOM 802 O O . ILE A 1 99 ? 1.824 -8.121 0.545 1.00 95.44 99 ILE A O 1
ATOM 806 N N . PHE A 1 100 ? 2.801 -6.694 -0.891 1.00 95.75 100 PHE A N 1
ATOM 807 C CA . PHE A 1 100 ? 3.883 -6.319 0.015 1.00 95.75 100 PHE A CA 1
ATOM 808 C C . PHE A 1 100 ? 3.334 -5.718 1.311 1.00 95.75 100 PHE A C 1
ATOM 810 O O . PHE A 1 100 ? 3.704 -6.148 2.400 1.00 95.75 100 PHE A O 1
ATOM 817 N N . SER A 1 101 ? 2.403 -4.770 1.201 1.00 95.88 101 SER A N 1
ATOM 818 C CA . SER A 1 101 ? 1.819 -4.102 2.365 1.00 95.88 101 SER A CA 1
ATOM 819 C C . SER A 1 101 ? 1.043 -5.075 3.256 1.00 95.88 1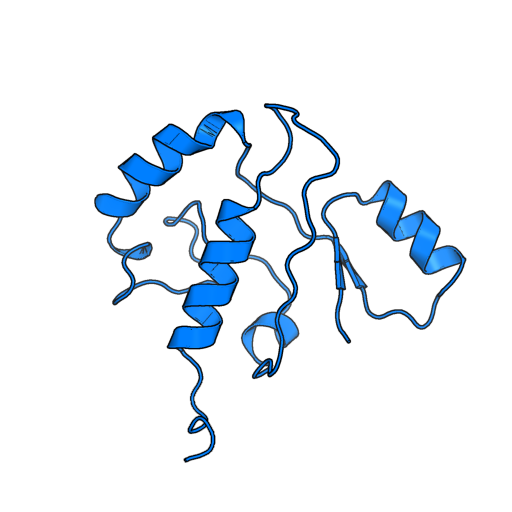01 SER A C 1
ATOM 821 O O . SER A 1 101 ? 1.232 -5.069 4.471 1.00 95.88 101 SER A O 1
ATOM 823 N N . ALA A 1 102 ? 0.253 -5.978 2.669 1.00 95.81 102 ALA A N 1
ATOM 824 C CA . ALA A 1 102 ? -0.429 -7.041 3.404 1.00 95.81 102 ALA A CA 1
ATOM 825 C C . ALA A 1 102 ? 0.556 -7.961 4.142 1.00 95.81 102 ALA A C 1
ATOM 827 O O . ALA A 1 102 ? 0.344 -8.274 5.311 1.00 95.81 102 ALA A O 1
ATOM 828 N N . ALA A 1 103 ? 1.665 -8.340 3.498 1.00 95.25 103 ALA A N 1
ATOM 829 C CA . ALA A 1 103 ? 2.692 -9.177 4.112 1.00 95.25 103 ALA A CA 1
ATOM 830 C C . ALA A 1 103 ? 3.378 -8.490 5.307 1.00 95.25 103 ALA A C 1
ATOM 832 O O . ALA A 1 103 ? 3.594 -9.129 6.336 1.00 95.25 103 ALA A O 1
ATOM 833 N N . ILE A 1 104 ? 3.689 -7.191 5.204 1.00 94.88 104 ILE A N 1
ATOM 834 C CA . ILE A 1 104 ? 4.271 -6.427 6.319 1.00 94.88 104 ILE A CA 1
ATOM 835 C C . ILE A 1 104 ? 3.269 -6.269 7.470 1.00 94.88 104 ILE A C 1
ATOM 837 O O . ILE A 1 104 ? 3.650 -6.451 8.625 1.00 94.88 104 ILE A O 1
ATOM 841 N N . MET A 1 105 ? 1.991 -5.992 7.180 1.00 93.56 105 MET A N 1
ATOM 842 C CA . MET A 1 105 ? 0.946 -5.940 8.214 1.00 93.56 105 MET A CA 1
ATOM 843 C C . MET A 1 105 ? 0.788 -7.289 8.923 1.00 93.56 105 MET A C 1
ATOM 845 O O . MET A 1 105 ? 0.781 -7.333 10.150 1.00 93.56 105 MET A O 1
ATOM 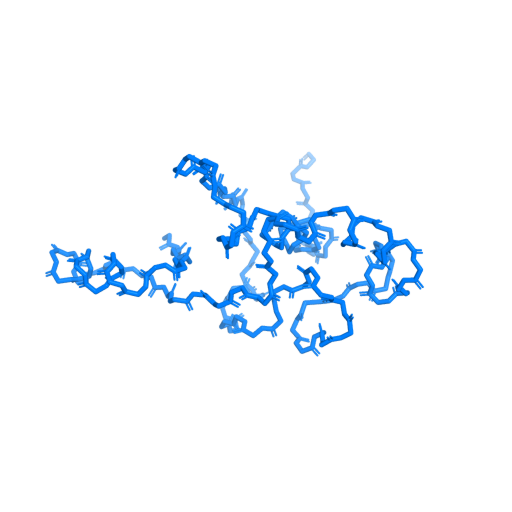849 N N . ALA A 1 106 ? 0.745 -8.392 8.171 1.00 92.44 106 ALA A N 1
ATOM 850 C CA . ALA A 1 106 ? 0.634 -9.735 8.733 1.00 92.44 106 ALA A CA 1
ATOM 851 C C . ALA A 1 106 ? 1.840 -10.102 9.611 1.00 92.44 106 ALA A C 1
ATOM 853 O O . ALA A 1 106 ? 1.668 -10.660 10.692 1.00 92.44 10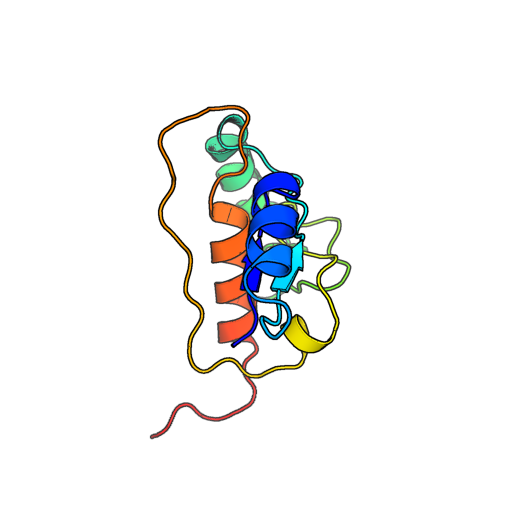6 ALA A O 1
ATOM 854 N N . ARG A 1 107 ? 3.061 -9.756 9.182 1.00 90.19 107 ARG A N 1
ATOM 855 C CA . ARG A 1 107 ? 4.286 -10.006 9.955 1.00 90.19 107 ARG A CA 1
ATOM 856 C C . ARG A 1 107 ? 4.333 -9.209 11.260 1.00 90.19 107 ARG A C 1
ATOM 858 O O . ARG A 1 107 ? 4.850 -9.712 12.252 1.00 90.19 107 ARG A O 1
ATOM 865 N N . ASN A 1 108 ? 3.829 -7.979 11.246 1.00 86.69 108 ASN A N 1
ATOM 866 C CA . ASN A 1 108 ? 3.858 -7.079 12.399 1.00 86.69 108 ASN A CA 1
ATOM 867 C C . ASN A 1 108 ? 2.639 -7.236 13.324 1.00 86.69 108 ASN A C 1
ATOM 869 O O . ASN A 1 108 ? 2.502 -6.455 14.271 1.00 86.69 108 ASN A O 1
ATOM 873 N N . ARG A 1 109 ? 1.760 -8.217 13.064 1.00 80.69 109 ARG A N 1
ATOM 874 C CA . ARG A 1 109 ? 0.617 -8.537 13.927 1.00 80.69 109 ARG A CA 1
ATOM 875 C C . ARG A 1 109 ? 1.110 -8.839 15.345 1.00 80.69 109 ARG A C 1
ATOM 877 O O . ARG A 1 109 ? 2.063 -9.598 15.521 1.00 80.69 109 ARG A O 1
ATOM 884 N N . LYS A 1 110 ? 0.476 -8.229 16.348 1.00 71.75 110 LYS A N 1
ATOM 885 C CA . LYS A 1 110 ? 0.891 -8.329 17.756 1.00 71.75 110 LYS A CA 1
ATOM 886 C C . LYS A 1 110 ? 0.105 -9.401 18.512 1.00 71.75 110 LYS A C 1
ATOM 888 O O . LYS A 1 110 ? 0.623 -9.941 19.486 1.00 71.75 110 LYS A O 1
ATOM 893 N N . GLY A 1 111 ? -1.114 -9.718 18.074 1.00 64.06 111 GLY A N 1
ATOM 894 C CA . GLY A 1 111 ? -1.906 -10.826 18.612 1.00 64.06 111 GLY A CA 1
ATOM 895 C C . GLY A 1 111 ? -1.370 -12.205 18.206 1.00 64.06 111 GLY A C 1
ATOM 896 O O . GLY A 1 111 ? -0.957 -12.412 17.063 1.00 64.06 111 GLY A O 1
ATOM 897 N N . SER A 1 112 ? -1.404 -13.173 19.128 1.00 60.84 112 SER A N 1
ATOM 898 C CA . SER A 1 112 ? -1.137 -14.577 18.805 1.00 60.84 112 SER A CA 1
ATOM 899 C C . SER A 1 112 ? -2.181 -15.075 17.808 1.00 60.84 112 SER A C 1
ATOM 901 O O . SER A 1 112 ? -3.380 -14.996 18.085 1.00 60.84 112 SER A O 1
ATOM 903 N N . GLY A 1 113 ? -1.735 -15.622 16.673 1.00 54.66 113 GLY A N 1
ATOM 904 C CA . GLY A 1 113 ? -2.581 -16.521 15.893 1.00 54.66 113 GLY A CA 1
ATOM 905 C C . GLY A 1 113 ? -3.080 -17.611 16.834 1.00 54.66 113 GLY A C 1
ATOM 906 O O . GLY A 1 113 ? -2.285 -18.131 17.612 1.00 54.66 113 GLY A O 1
ATOM 907 N N . LEU A 1 114 ? -4.390 -17.850 16.847 1.00 45.94 114 LEU A N 1
ATOM 908 C CA . LEU A 1 114 ? -5.028 -18.851 17.701 1.00 45.94 114 LEU A CA 1
ATOM 909 C C . LEU A 1 114 ? -4.214 -20.157 17.651 1.00 45.94 114 LEU A C 1
ATOM 911 O O . LEU A 1 114 ? -4.112 -20.768 16.587 1.00 45.94 114 LEU A O 1
ATOM 915 N N . ASN A 1 115 ? -3.608 -20.515 18.786 1.00 35.09 115 ASN A N 1
ATOM 916 C CA . ASN A 1 115 ? -3.037 -21.836 19.045 1.00 35.09 115 ASN A CA 1
ATOM 917 C C . ASN A 1 115 ? -4.122 -22.730 19.639 1.00 35.09 115 ASN A C 1
ATOM 919 O O . ASN A 1 115 ? -4.879 -22.214 20.496 1.00 35.09 115 ASN A O 1
#